Protein AF-A0A564U654-F1 (afdb_monomer)

pLDDT: mean 71.25, std 14.35, range [39.0, 87.0]

Structure (mmCIF, N/CA/C/O backbone):
data_AF-A0A564U654-F1
#
_entry.id   AF-A0A564U654-F1
#
loop_
_atom_site.group_PDB
_atom_site.id
_atom_site.type_symbol
_atom_site.label_atom_id
_atom_site.label_alt_id
_atom_site.label_comp_id
_atom_site.label_asym_id
_atom_site.label_entity_id
_atom_site.label_seq_id
_atom_site.pdbx_PDB_ins_code
_atom_site.Cartn_x
_atom_site.Cartn_y
_atom_site.Cartn_z
_atom_site.occupancy
_atom_site.B_iso_or_equiv
_atom_site.auth_seq_id
_atom_site.auth_comp_id
_atom_site.auth_asym_id
_atom_site.auth_atom_id
_atom_site.pdbx_PDB_model_num
ATOM 1 N N . MET A 1 1 ? -9.448 -3.983 -18.218 1.00 49.09 1 MET A N 1
ATOM 2 C CA . MET A 1 1 ? -9.629 -4.522 -16.848 1.00 49.09 1 MET A CA 1
ATOM 3 C C . MET A 1 1 ? -8.447 -5.362 -16.329 1.00 49.09 1 MET A C 1
ATOM 5 O O . MET A 1 1 ? -8.317 -5.472 -15.121 1.00 49.09 1 MET A O 1
ATOM 9 N N . HIS A 1 2 ? -7.540 -5.892 -17.168 1.00 58.62 2 HIS A N 1
ATOM 10 C CA . HIS A 1 2 ? -6.473 -6.822 -16.732 1.00 58.62 2 HIS A CA 1
ATOM 11 C C . HIS A 1 2 ? -5.291 -6.237 -15.923 1.00 58.62 2 HIS A C 1
ATOM 13 O O . HIS A 1 2 ? -4.554 -7.006 -15.316 1.00 58.62 2 HIS A O 1
ATOM 19 N N . LEU A 1 3 ? -5.087 -4.914 -15.893 1.00 66.44 3 LEU A N 1
ATOM 20 C CA . LEU A 1 3 ? -3.874 -4.312 -15.303 1.00 66.44 3 LEU A CA 1
ATOM 21 C C . LEU A 1 3 ? -4.018 -3.879 -13.831 1.00 66.44 3 LEU A C 1
ATOM 23 O O . LEU A 1 3 ? -3.012 -3.687 -13.163 1.00 66.44 3 LEU A O 1
ATOM 27 N N . ALA A 1 4 ? -5.240 -3.757 -13.300 1.00 69.50 4 ALA A N 1
ATOM 28 C CA . ALA A 1 4 ? -5.462 -3.302 -11.919 1.00 69.50 4 ALA A CA 1
ATOM 29 C C . ALA A 1 4 ? -5.306 -4.432 -10.882 1.00 69.50 4 ALA A C 1
ATOM 31 O O . ALA A 1 4 ? -4.705 -4.237 -9.828 1.00 69.50 4 ALA A O 1
ATOM 32 N N . LEU A 1 5 ? -5.794 -5.634 -11.208 1.00 76.81 5 LEU A N 1
ATOM 33 C CA . LEU A 1 5 ? -5.704 -6.827 -10.359 1.00 76.81 5 LEU A CA 1
ATOM 34 C C . LEU A 1 5 ? -4.283 -7.154 -9.866 1.00 76.81 5 LEU A C 1
ATOM 36 O O . LEU A 1 5 ? -4.126 -7.342 -8.660 1.00 76.81 5 LEU A O 1
ATOM 40 N N . PRO A 1 6 ? -3.236 -7.202 -10.716 1.00 82.25 6 PRO A N 1
ATOM 41 C CA . PRO A 1 6 ? -1.891 -7.521 -10.239 1.00 82.25 6 PRO A CA 1
ATOM 42 C C . PRO A 1 6 ? -1.364 -6.496 -9.229 1.00 82.25 6 PRO A C 1
ATOM 44 O O . PRO A 1 6 ? -0.651 -6.875 -8.302 1.00 82.25 6 PRO A O 1
ATOM 47 N N . VAL A 1 7 ? -1.739 -5.220 -9.355 1.00 80.88 7 VAL A N 1
ATOM 48 C CA . VAL A 1 7 ? -1.326 -4.187 -8.395 1.00 80.88 7 VAL A CA 1
ATOM 49 C C . VAL A 1 7 ? -2.093 -4.320 -7.081 1.00 80.88 7 VAL A C 1
ATOM 51 O O . VAL A 1 7 ? -1.485 -4.275 -6.018 1.00 80.88 7 VAL A O 1
ATOM 54 N N . ILE A 1 8 ? -3.398 -4.597 -7.138 1.00 80.75 8 ILE A N 1
ATOM 55 C CA . ILE A 1 8 ? -4.217 -4.881 -5.949 1.00 80.75 8 ILE A CA 1
ATOM 56 C C . ILE A 1 8 ? -3.661 -6.087 -5.180 1.00 80.75 8 ILE A C 1
ATOM 58 O O . ILE A 1 8 ? -3.513 -6.021 -3.963 1.00 80.75 8 ILE A O 1
ATOM 62 N N . PHE A 1 9 ? -3.287 -7.168 -5.871 1.00 85.06 9 PHE A N 1
ATOM 63 C CA . PHE A 1 9 ? -2.663 -8.326 -5.228 1.00 85.06 9 PHE A CA 1
ATOM 64 C C . PHE A 1 9 ? -1.304 -7.992 -4.613 1.00 85.06 9 PHE A C 1
ATOM 66 O O . PHE A 1 9 ? -1.020 -8.431 -3.502 1.00 85.06 9 PHE A O 1
ATOM 73 N N . ARG A 1 10 ? -0.479 -7.177 -5.279 1.00 84.56 10 ARG A N 1
ATOM 74 C CA . ARG A 1 10 ? 0.789 -6.696 -4.710 1.00 84.56 10 ARG A CA 1
ATOM 75 C C . ARG A 1 10 ? 0.586 -5.845 -3.461 1.00 84.56 10 ARG A C 1
ATOM 77 O O . ARG A 1 10 ? 1.367 -5.969 -2.531 1.00 84.56 10 ARG A O 1
ATOM 84 N N . ILE A 1 11 ? -0.460 -5.029 -3.413 1.00 82.62 11 ILE A N 1
ATOM 85 C CA . ILE A 1 11 ? -0.820 -4.232 -2.236 1.00 82.62 11 ILE A CA 1
ATOM 86 C C . ILE A 1 11 ? -1.318 -5.149 -1.105 1.00 82.62 11 ILE A C 1
ATOM 88 O O . ILE A 1 11 ? -0.853 -5.041 0.026 1.00 82.62 11 ILE A O 1
ATOM 92 N N . LEU A 1 12 ? -2.198 -6.110 -1.399 1.00 85.25 12 LEU A N 1
ATOM 93 C CA . LEU A 1 12 ? -2.695 -7.079 -0.413 1.00 85.25 12 LEU A 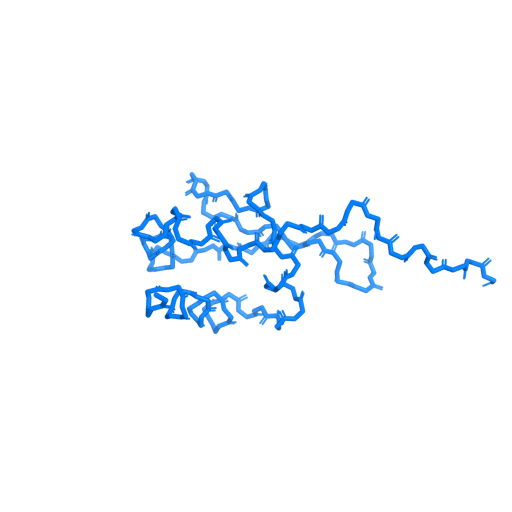CA 1
ATOM 94 C C . LEU A 1 12 ? -1.562 -7.910 0.201 1.00 85.25 12 LEU A C 1
ATOM 96 O O . LEU A 1 12 ? -1.411 -7.942 1.421 1.00 85.25 12 LEU A O 1
ATOM 100 N N . TYR A 1 13 ? -0.754 -8.558 -0.640 1.00 84.06 13 TYR A N 1
ATOM 101 C CA . TYR A 1 13 ? 0.304 -9.462 -0.190 1.00 84.06 13 TYR A CA 1
ATOM 102 C C . TYR A 1 13 ? 1.573 -8.729 0.247 1.00 84.06 13 TYR A C 1
ATOM 104 O O . TYR A 1 13 ? 2.170 -9.096 1.252 1.00 84.06 13 TYR A O 1
ATOM 112 N N . GLY A 1 14 ? 1.984 -7.690 -0.480 1.00 81.62 14 GLY A N 1
ATOM 113 C CA . GLY A 1 14 ? 3.218 -6.951 -0.212 1.00 81.62 14 GLY A CA 1
ATOM 114 C C . GLY A 1 14 ? 3.120 -6.005 0.982 1.00 81.62 14 GLY A C 1
ATOM 115 O O . GLY A 1 14 ? 4.118 -5.791 1.660 1.00 81.62 14 GLY A O 1
ATOM 116 N N . CYS A 1 15 ? 1.928 -5.475 1.274 1.00 80.88 15 CYS A N 1
ATOM 117 C CA . CYS A 1 15 ? 1.707 -4.572 2.409 1.00 80.88 15 CYS A CA 1
ATOM 118 C C . CYS A 1 15 ? 0.911 -5.226 3.554 1.00 80.88 15 CYS A C 1
ATOM 120 O O . CYS A 1 15 ? 0.637 -4.570 4.558 1.00 80.88 15 CYS A O 1
ATOM 122 N N . GLY A 1 16 ? 0.533 -6.506 3.429 1.00 83.00 16 GLY A N 1
ATOM 123 C CA . GLY A 1 16 ? -0.196 -7.242 4.470 1.00 83.00 16 GLY A CA 1
ATOM 124 C C . GLY A 1 16 ? -1.568 -6.638 4.785 1.00 83.00 16 GLY A C 1
ATOM 125 O O . GLY A 1 16 ? -1.987 -6.572 5.947 1.00 83.00 16 GLY A O 1
ATOM 126 N N . LEU A 1 17 ? -2.244 -6.134 3.755 1.00 83.31 17 LEU A N 1
ATOM 127 C CA . LEU A 1 17 ? -3.522 -5.450 3.888 1.00 83.31 17 LEU A CA 1
ATOM 128 C C . LEU A 1 17 ? -4.682 -6.434 3.870 1.00 83.31 17 LEU A C 1
ATOM 130 O O . LEU A 1 17 ? -4.686 -7.421 3.134 1.00 83.31 17 LEU A O 1
ATOM 134 N N . ARG A 1 18 ? -5.714 -6.140 4.659 1.00 83.69 18 ARG A N 1
ATOM 135 C CA . ARG A 1 18 ? -6.972 -6.887 4.580 1.00 83.69 18 ARG A CA 1
ATOM 136 C C . ARG A 1 18 ? -7.743 -6.453 3.340 1.00 83.69 18 ARG A C 1
ATOM 138 O O . ARG A 1 18 ? -7.712 -5.287 2.961 1.00 83.69 18 ARG A O 1
ATOM 145 N N . VAL A 1 19 ? -8.525 -7.364 2.764 1.00 82.00 19 VAL A N 1
ATOM 146 C CA . VAL A 1 19 ? -9.390 -7.056 1.610 1.00 82.00 19 VAL A CA 1
ATOM 147 C C . VAL A 1 19 ? -10.296 -5.852 1.895 1.00 82.00 19 VAL A C 1
ATOM 149 O O . VAL A 1 19 ? -10.406 -4.963 1.058 1.00 82.00 19 VAL A O 1
ATOM 152 N N . SER A 1 20 ? -10.867 -5.764 3.101 1.00 77.19 20 SER A N 1
ATOM 153 C CA . SER A 1 20 ? -11.692 -4.624 3.523 1.00 77.19 20 SER A CA 1
ATOM 154 C C . SER A 1 20 ? -10.929 -3.295 3.576 1.00 77.19 20 SER A C 1
ATOM 156 O O . SER A 1 20 ? -11.509 -2.254 3.295 1.00 77.19 20 SER A O 1
ATOM 158 N N . GLU A 1 21 ? -9.637 -3.323 3.915 1.00 80.44 21 GLU A N 1
ATOM 159 C CA . GLU A 1 21 ? -8.781 -2.131 3.974 1.00 80.44 21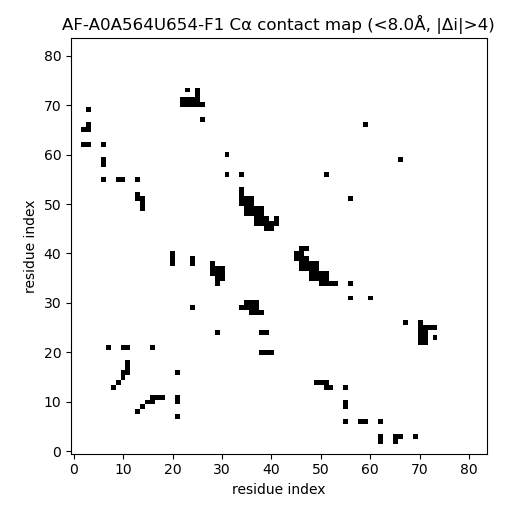 GLU A CA 1
ATOM 160 C C . GLU A 1 21 ? -8.431 -1.645 2.562 1.00 80.44 21 GLU A C 1
ATOM 162 O O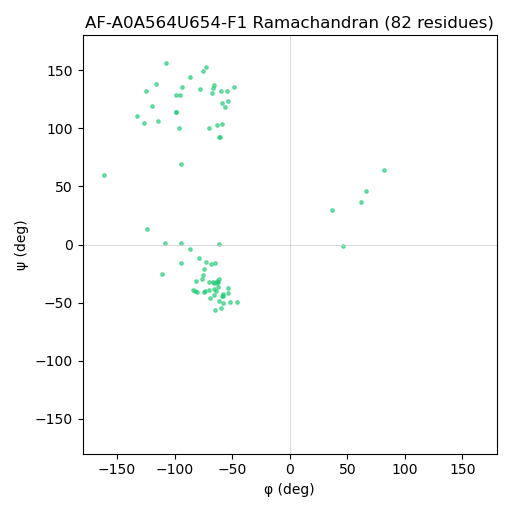 . GLU A 1 21 ? -8.470 -0.450 2.301 1.00 80.44 21 GLU A O 1
ATOM 167 N N . VAL A 1 22 ? -8.149 -2.566 1.633 1.00 80.44 22 VAL A N 1
ATOM 168 C CA . VAL A 1 22 ? -7.846 -2.221 0.233 1.00 80.44 22 VAL A CA 1
ATOM 169 C C . VAL A 1 22 ? -9.077 -1.706 -0.506 1.00 80.44 22 VAL A C 1
ATOM 171 O O . VAL A 1 22 ? -8.976 -0.748 -1.262 1.00 80.44 22 VAL A O 1
ATOM 174 N N . VAL A 1 23 ? -10.250 -2.297 -0.267 1.00 79.00 23 VAL A N 1
ATOM 175 C CA . VAL A 1 23 ? -11.513 -1.826 -0.862 1.00 79.00 23 VAL A CA 1
ATOM 176 C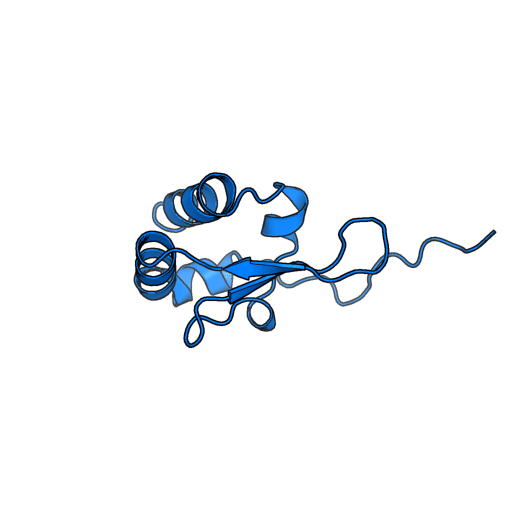 C . VAL A 1 23 ? -11.906 -0.441 -0.329 1.00 79.00 23 VAL A C 1
ATOM 178 O O . VAL A 1 23 ? -12.489 0.350 -1.066 1.00 79.00 23 VAL A O 1
ATOM 181 N N . GLY A 1 24 ? -11.570 -0.128 0.927 1.00 76.31 24 GLY A N 1
ATOM 182 C CA . GLY A 1 24 ? -11.794 1.188 1.538 1.00 76.31 24 GLY A CA 1
ATOM 183 C C . GLY A 1 24 ? -10.682 2.214 1.292 1.00 76.31 24 GLY A C 1
ATOM 184 O O . GLY A 1 24 ? -10.815 3.365 1.717 1.00 76.31 24 GLY A O 1
ATOM 185 N N . LEU A 1 25 ? -9.589 1.820 0.632 1.00 78.25 25 LEU A N 1
ATOM 186 C CA . LEU A 1 25 ? -8.445 2.686 0.373 1.00 78.25 25 LEU A CA 1
ATOM 187 C C . LEU A 1 25 ? -8.845 3.795 -0.600 1.00 78.25 25 LEU A C 1
ATOM 189 O O . LEU A 1 25 ? -9.426 3.547 -1.657 1.00 78.25 25 LEU A O 1
ATOM 193 N N . ARG A 1 26 ? -8.524 5.039 -0.248 1.00 77.06 26 ARG A N 1
ATOM 194 C CA . ARG A 1 26 ? -8.801 6.200 -1.096 1.00 77.06 26 ARG A CA 1
ATOM 195 C C . ARG A 1 26 ? -7.517 6.730 -1.690 1.00 77.06 26 ARG A C 1
ATOM 197 O O . ARG A 1 26 ? -6.456 6.625 -1.090 1.00 77.06 26 ARG A O 1
ATOM 204 N N . TYR A 1 27 ? -7.655 7.426 -2.811 1.00 75.38 27 TYR A N 1
ATOM 205 C CA . TYR A 1 27 ? -6.559 8.132 -3.470 1.00 75.38 27 TYR A CA 1
ATOM 206 C C . TYR A 1 27 ? -5.702 8.961 -2.498 1.00 75.38 27 TYR A C 1
ATOM 208 O O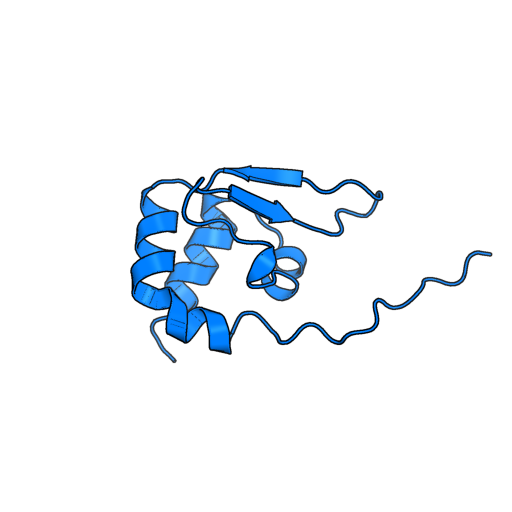 . TYR A 1 27 ? -4.489 8.818 -2.448 1.00 75.38 27 TYR A O 1
ATOM 216 N N . LYS A 1 28 ? -6.352 9.780 -1.659 1.00 78.00 28 LYS A N 1
ATOM 217 C CA . LYS A 1 28 ? -5.686 10.659 -0.678 1.00 78.00 28 LYS A CA 1
ATOM 218 C C . LYS A 1 28 ? -4.918 9.923 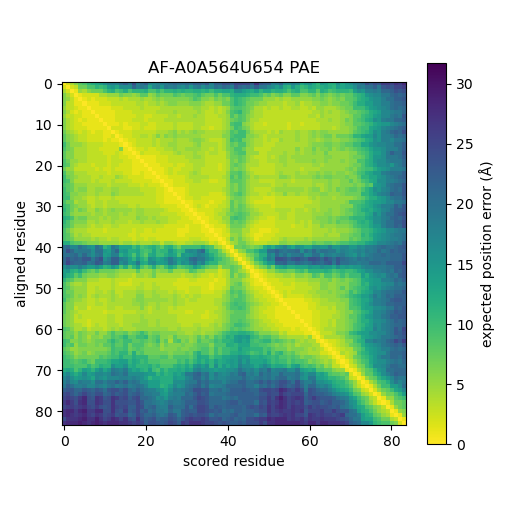0.423 1.00 78.00 28 LYS A C 1
ATOM 220 O O . LYS A 1 28 ? -4.173 10.547 1.164 1.00 78.00 28 LYS A O 1
ATOM 225 N N . ASP A 1 29 ? -5.193 8.637 0.583 1.00 80.69 29 ASP A N 1
ATOM 226 C CA . ASP A 1 29 ? -4.593 7.794 1.604 1.00 80.69 29 ASP A CA 1
ATOM 227 C C . ASP A 1 29 ? -3.355 7.056 1.043 1.00 80.69 29 ASP A C 1
ATOM 229 O O . ASP A 1 29 ? -2.707 6.300 1.758 1.00 80.69 29 ASP A O 1
ATOM 233 N N . VAL A 1 30 ? -2.996 7.287 -0.227 1.00 81.19 30 VAL A N 1
ATOM 234 C CA . VAL A 1 30 ? -1.809 6.729 -0.881 1.00 81.19 30 VAL A CA 1
ATOM 235 C C . VAL A 1 30 ? -0.840 7.854 -1.229 1.00 81.19 30 VAL A C 1
ATOM 237 O O . VAL A 1 30 ? -1.057 8.610 -2.173 1.00 81.19 30 VAL A O 1
ATOM 240 N N . ASN A 1 31 ? 0.250 7.950 -0.476 1.00 83.31 31 ASN A N 1
ATOM 241 C CA . ASN A 1 31 ? 1.332 8.883 -0.744 1.00 83.31 31 ASN A CA 1
ATOM 242 C C . ASN A 1 31 ? 2.433 8.164 -1.531 1.00 83.31 31 ASN A C 1
ATOM 244 O O . ASN A 1 31 ? 3.230 7.413 -0.970 1.00 83.31 31 ASN A O 1
ATOM 248 N N . LEU A 1 32 ? 2.460 8.369 -2.848 1.00 77.94 32 LEU A N 1
ATOM 249 C CA . LEU A 1 32 ? 3.494 7.789 -3.703 1.00 77.94 32 LEU A CA 1
ATOM 250 C C . LEU A 1 32 ? 4.842 8.499 -3.571 1.00 77.94 32 LEU A C 1
ATOM 252 O O . LEU A 1 32 ? 5.855 7.850 -3.804 1.00 77.94 32 LEU A O 1
ATOM 256 N N . GLU A 1 33 ? 4.890 9.776 -3.188 1.00 80.38 33 GLU A N 1
ATOM 257 C CA . GLU A 1 33 ? 6.157 10.502 -3.020 1.00 80.38 33 GLU A CA 1
ATOM 258 C C . GLU A 1 33 ? 6.960 9.890 -1.873 1.00 80.38 33 GLU A C 1
ATOM 260 O O . GLU A 1 33 ? 8.042 9.345 -2.103 1.00 80.38 33 GLU A O 1
ATOM 265 N N . ASP A 1 34 ? 6.355 9.826 -0.688 1.00 81.25 34 ASP A N 1
ATOM 266 C CA . ASP A 1 34 ? 6.963 9.223 0.502 1.00 81.25 34 ASP A CA 1
ATOM 267 C C . ASP A 1 34 ? 6.883 7.690 0.505 1.00 81.25 34 ASP A C 1
ATOM 269 O O . ASP A 1 34 ? 7.530 7.026 1.311 1.00 81.25 34 ASP A O 1
ATOM 273 N N . GLY A 1 35 ? 6.090 7.102 -0.397 1.00 84.19 35 GLY A N 1
ATOM 274 C CA . GLY A 1 35 ? 5.881 5.658 -0.453 1.00 84.19 35 GLY A CA 1
ATOM 275 C C . GLY A 1 35 ? 5.141 5.140 0.780 1.00 84.19 35 GLY A C 1
ATOM 276 O O . GLY A 1 35 ? 5.548 4.145 1.366 1.00 84.19 35 GLY A O 1
ATOM 277 N N . ILE A 1 36 ? 4.067 5.805 1.203 1.00 85.75 36 ILE A N 1
ATOM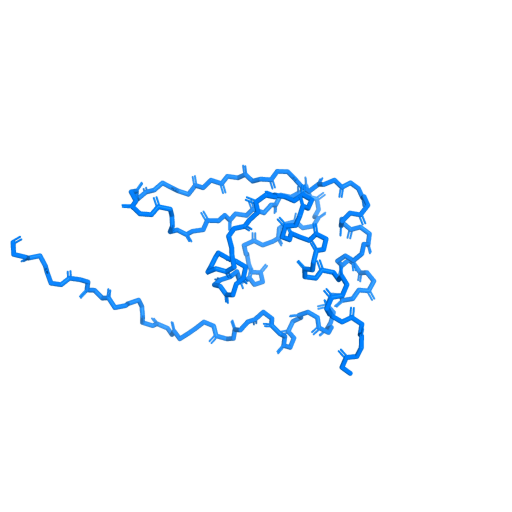 278 C CA . ILE A 1 36 ? 3.312 5.464 2.415 1.00 85.75 36 ILE A CA 1
ATOM 279 C C . ILE A 1 36 ? 1.832 5.260 2.080 1.00 85.75 36 ILE A C 1
ATOM 281 O O . ILE A 1 36 ? 1.203 6.090 1.428 1.00 85.75 36 ILE A O 1
ATOM 285 N N . LEU A 1 37 ? 1.256 4.166 2.579 1.00 86.00 37 LEU A N 1
ATOM 286 C CA . LEU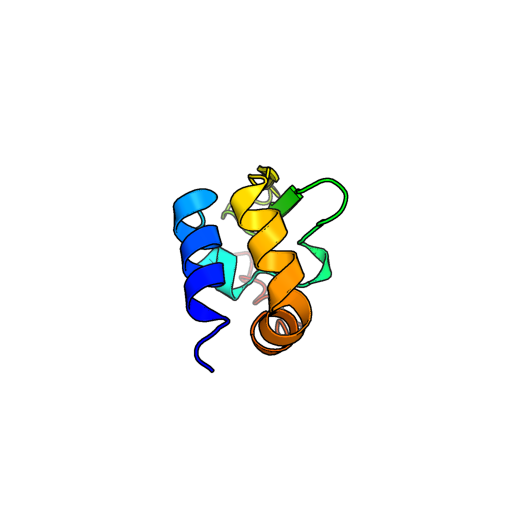 A 1 37 ? -0.184 3.924 2.622 1.00 86.00 37 LEU A CA 1
ATOM 287 C C . LEU A 1 37 ? -0.735 4.249 4.008 1.00 86.00 37 LEU A C 1
ATOM 289 O O . LEU A 1 37 ? -0.261 3.726 5.016 1.00 86.00 37 LEU A O 1
ATOM 293 N N . THR A 1 38 ? -1.784 5.055 4.058 1.00 86.94 38 THR A N 1
ATOM 294 C CA . THR A 1 38 ? -2.536 5.356 5.272 1.00 86.94 38 THR A CA 1
ATOM 295 C C . THR A 1 38 ? -3.789 4.496 5.312 1.00 86.94 38 THR A C 1
ATOM 297 O O . THR A 1 38 ? -4.703 4.652 4.509 1.00 86.94 38 THR A O 1
ATOM 300 N N . ILE A 1 39 ? -3.873 3.583 6.270 1.00 84.06 39 ILE A N 1
ATOM 301 C CA . ILE A 1 39 ? -5.060 2.743 6.433 1.00 84.06 39 ILE A CA 1
ATOM 302 C C . ILE A 1 39 ? -5.926 3.324 7.531 1.00 84.06 39 ILE A C 1
ATOM 304 O O . ILE A 1 39 ? -5.533 3.326 8.699 1.00 84.06 39 ILE A O 1
ATOM 308 N N . ARG A 1 40 ? -7.110 3.790 7.131 1.00 73.25 40 ARG A N 1
ATOM 309 C CA . ARG A 1 40 ? -8.143 4.273 8.043 1.00 73.25 40 ARG A CA 1
ATOM 310 C C . ARG A 1 40 ? -9.094 3.122 8.359 1.00 73.25 40 ARG A C 1
ATOM 312 O O . ARG A 1 40 ? -9.496 2.404 7.453 1.00 73.25 40 ARG A O 1
ATOM 319 N N . GLU A 1 41 ? -9.443 2.965 9.632 1.00 64.62 41 GLU A N 1
ATOM 320 C CA . GLU A 1 41 ? -10.335 1.922 10.180 1.00 64.62 41 GLU A CA 1
ATOM 321 C C . GLU A 1 41 ? -9.742 0.526 10.456 1.00 64.62 41 GLU A C 1
ATOM 323 O O . GLU A 1 41 ? -10.217 -0.504 9.977 1.00 64.62 41 GLU A O 1
ATOM 328 N N . ALA A 1 42 ? -8.798 0.447 11.394 1.00 57.12 42 ALA A N 1
ATOM 329 C CA . ALA A 1 42 ? -8.478 -0.807 12.075 1.00 57.12 42 ALA A CA 1
ATOM 330 C C . ALA A 1 42 ? -9.257 -0.939 13.397 1.00 57.12 42 ALA A C 1
ATOM 332 O O . ALA A 1 42 ? -8.634 -0.834 14.441 1.00 57.12 42 ALA A O 1
ATOM 333 N N . LYS A 1 43 ? -10.593 -1.130 13.381 1.00 56.38 43 LYS A N 1
ATOM 334 C CA . LYS A 1 43 ? -11.497 -1.474 14.530 1.00 56.38 43 LYS A CA 1
ATOM 335 C C . LYS A 1 43 ? -11.359 -0.701 15.872 1.00 56.38 43 LYS A C 1
ATOM 337 O O . LYS A 1 43 ? -12.135 -0.940 16.790 1.00 56.38 43 LYS A O 1
ATOM 342 N N . THR A 1 44 ? -10.427 0.232 15.983 1.00 49.75 44 THR A N 1
ATOM 343 C CA . THR A 1 44 ? -9.902 0.842 17.209 1.00 49.75 44 THR A CA 1
ATOM 344 C C . THR A 1 44 ? -9.225 2.150 16.815 1.00 49.75 44 THR A C 1
ATOM 346 O O . THR A 1 44 ? -8.021 2.258 16.956 1.00 49.75 44 THR A O 1
ATOM 349 N N . ASP A 1 45 ? -9.974 3.076 16.209 1.00 54.97 45 ASP A N 1
ATOM 350 C CA . ASP A 1 45 ? -9.685 4.524 16.078 1.00 54.97 45 ASP A CA 1
ATOM 351 C C . ASP A 1 45 ? -8.215 4.969 15.873 1.00 54.97 45 ASP A C 1
ATOM 353 O O . ASP A 1 45 ? -7.795 6.031 16.320 1.00 54.97 45 ASP A O 1
ATOM 357 N N . ARG A 1 46 ? -7.389 4.135 15.236 1.00 61.84 46 ARG A N 1
ATOM 358 C CA . ARG A 1 46 ? -5.959 4.357 15.045 1.00 61.84 46 ARG A CA 1
ATOM 359 C C . ARG A 1 46 ? -5.635 4.078 13.597 1.00 61.84 46 ARG A C 1
ATOM 361 O O . ARG A 1 46 ? -5.690 2.933 13.140 1.00 61.84 46 ARG A O 1
ATOM 368 N N . ASP A 1 47 ? -5.311 5.154 12.898 1.00 78.44 47 ASP A N 1
ATOM 369 C CA . ASP A 1 47 ? -4.745 5.095 11.564 1.00 78.44 47 ASP A CA 1
ATOM 370 C C . ASP A 1 47 ? -3.356 4.459 11.654 1.00 78.44 47 ASP A C 1
ATOM 372 O O . ASP A 1 47 ? -2.573 4.749 12.565 1.00 78.44 47 ASP A O 1
ATOM 376 N N . ARG A 1 48 ? -3.050 3.567 10.712 1.00 81.62 48 ARG A N 1
ATOM 377 C CA . ARG A 1 48 ? -1.716 2.970 10.591 1.00 81.62 48 ARG A CA 1
ATOM 378 C C . ARG A 1 48 ? -1.084 3.365 9.267 1.00 81.62 48 ARG A C 1
ATOM 380 O O . ARG A 1 48 ? -1.747 3.341 8.230 1.00 81.62 48 ARG A O 1
ATOM 387 N N . TYR A 1 49 ? 0.201 3.689 9.319 1.00 87.00 49 TYR A N 1
ATOM 388 C CA . TYR A 1 49 ? 1.021 3.964 8.147 1.00 87.00 49 TYR A CA 1
ATOM 389 C C . TYR A 1 49 ? 1.765 2.694 7.757 1.00 87.00 49 TYR A C 1
ATOM 391 O O . TYR A 1 49 ? 2.395 2.058 8.603 1.00 87.00 49 TYR A O 1
ATOM 399 N N . ILE A 1 50 ? 1.668 2.313 6.490 1.00 86.81 50 ILE A N 1
ATOM 400 C CA . ILE A 1 50 ? 2.346 1.144 5.943 1.00 86.81 50 ILE A CA 1
ATOM 401 C C . ILE A 1 50 ? 3.284 1.620 4.837 1.00 86.81 50 ILE A C 1
ATOM 403 O O . ILE A 1 50 ? 2.804 2.201 3.862 1.00 86.81 50 ILE A O 1
ATOM 407 N N . PRO A 1 51 ? 4.600 1.393 4.962 1.00 85.44 51 PRO A N 1
ATOM 408 C CA . PRO A 1 51 ? 5.529 1.720 3.896 1.00 85.44 51 PRO A CA 1
ATOM 409 C C . PRO A 1 51 ? 5.275 0.818 2.682 1.00 85.44 51 PRO A C 1
ATOM 411 O O . PRO A 1 51 ? 5.100 -0.398 2.797 1.00 85.44 51 PRO A O 1
ATOM 414 N N . LEU A 1 52 ? 5.249 1.430 1.507 1.00 83.81 52 LEU A N 1
ATOM 415 C CA . LEU A 1 52 ? 5.274 0.764 0.217 1.00 83.81 52 LEU A CA 1
ATOM 416 C C . LEU A 1 52 ? 6.707 0.331 -0.071 1.00 83.81 52 LEU A C 1
ATOM 418 O O . LEU A 1 52 ? 7.639 1.119 0.062 1.00 83.81 52 LEU A O 1
ATOM 422 N N . SER A 1 53 ? 6.882 -0.907 -0.525 1.00 83.19 53 SER A N 1
ATOM 423 C CA . SER A 1 53 ? 8.146 -1.281 -1.159 1.00 83.19 53 SER A CA 1
ATOM 424 C C . SER A 1 53 ? 8.245 -0.640 -2.543 1.00 83.19 53 SER A C 1
ATOM 426 O O . SER A 1 53 ? 7.225 -0.442 -3.214 1.00 83.19 53 SER A O 1
ATOM 428 N N . ASP A 1 54 ? 9.468 -0.394 -3.009 1.00 82.19 54 ASP A N 1
ATOM 429 C CA . ASP A 1 54 ? 9.729 0.219 -4.319 1.00 82.19 54 ASP A CA 1
ATOM 430 C C . ASP A 1 54 ? 9.025 -0.534 -5.458 1.00 82.19 54 ASP A C 1
ATOM 432 O O . ASP A 1 54 ? 8.427 0.062 -6.350 1.00 82.19 54 ASP A O 1
ATOM 436 N N . SER A 1 55 ? 8.970 -1.866 -5.367 1.00 82.38 55 SER A N 1
ATOM 437 C CA . SER A 1 55 ? 8.286 -2.721 -6.346 1.00 82.38 55 SER A CA 1
ATOM 438 C C . SER A 1 55 ? 6.768 -2.494 -6.442 1.00 82.38 55 SER A C 1
ATOM 440 O O . SER A 1 55 ? 6.169 -2.696 -7.506 1.00 82.38 55 SER A O 1
ATOM 442 N N . VAL A 1 56 ? 6.127 -2.110 -5.333 1.00 79.44 56 VAL A N 1
ATOM 443 C CA . VAL A 1 56 ? 4.692 -1.800 -5.274 1.00 79.44 56 VAL A CA 1
ATOM 444 C C . VAL A 1 56 ? 4.470 -0.356 -5.703 1.00 79.44 56 VAL A C 1
ATOM 446 O O . VAL A 1 56 ? 3.537 -0.093 -6.454 1.00 79.44 56 VAL A O 1
ATOM 449 N N . LYS A 1 57 ? 5.358 0.559 -5.301 1.00 82.50 57 LYS A N 1
ATOM 450 C CA . LYS A 1 57 ? 5.341 1.968 -5.709 1.00 82.50 57 LYS A CA 1
ATOM 451 C C . LYS A 1 57 ? 5.413 2.114 -7.233 1.00 82.50 57 LYS A C 1
ATOM 453 O O . LYS A 1 57 ? 4.526 2.732 -7.815 1.00 82.50 57 LYS A O 1
ATOM 458 N N . GLU A 1 58 ? 6.365 1.452 -7.885 1.00 82.38 58 GLU A N 1
ATOM 459 C CA . GLU A 1 58 ? 6.492 1.412 -9.352 1.00 82.38 58 GLU A CA 1
ATOM 460 C C . GLU A 1 58 ? 5.231 0.852 -10.034 1.00 82.38 58 GLU A C 1
ATOM 462 O O . GLU A 1 58 ? 4.721 1.402 -11.013 1.00 82.38 58 GLU A O 1
ATOM 467 N N . ALA A 1 59 ? 4.661 -0.222 -9.476 1.00 80.12 59 ALA A N 1
ATOM 468 C CA . ALA A 1 59 ? 3.439 -0.825 -10.001 1.00 80.12 59 ALA A CA 1
ATOM 469 C C . ALA A 1 59 ? 2.219 0.107 -9.865 1.00 80.12 59 ALA A C 1
ATOM 471 O O . ALA A 1 59 ? 1.381 0.168 -10.771 1.00 80.12 59 ALA A O 1
ATOM 472 N N . CYS A 1 60 ? 2.133 0.847 -8.757 1.00 76.31 60 CYS A N 1
ATOM 473 C CA . CYS A 1 60 ? 1.115 1.865 -8.533 1.00 76.31 60 CYS A CA 1
ATOM 474 C C . CYS A 1 60 ? 1.270 3.033 -9.505 1.00 76.31 60 CYS A C 1
ATOM 476 O O . CYS A 1 60 ? 0.268 3.435 -10.080 1.00 76.31 60 CYS A O 1
ATOM 478 N N . ILE A 1 61 ? 2.490 3.525 -9.745 1.00 77.56 61 ILE A N 1
ATOM 479 C CA . ILE A 1 61 ? 2.763 4.621 -10.690 1.00 77.56 61 ILE A CA 1
ATOM 480 C C . ILE A 1 61 ? 2.345 4.221 -12.112 1.00 77.56 61 ILE A C 1
ATOM 482 O O . ILE A 1 61 ? 1.579 4.937 -12.757 1.00 77.56 61 ILE A O 1
ATOM 486 N N . GLY A 1 62 ? 2.749 3.036 -12.583 1.00 75.06 62 GLY A N 1
ATOM 487 C CA . GLY A 1 62 ? 2.430 2.566 -13.939 1.00 75.06 62 GLY A CA 1
ATOM 488 C C . GLY A 1 62 ? 0.946 2.254 -14.187 1.00 75.06 62 GLY A C 1
ATOM 489 O O . GLY A 1 62 ? 0.507 2.156 -15.335 1.00 75.06 62 GLY A O 1
ATOM 490 N N . SER A 1 63 ? 0.153 2.092 -13.123 1.00 70.12 63 SER A N 1
ATOM 491 C CA . SER A 1 63 ? -1.280 1.774 -13.201 1.00 70.12 63 SER A CA 1
ATOM 492 C C . SER A 1 63 ? -2.170 2.779 -12.469 1.00 70.12 63 SER A C 1
ATOM 494 O O . SER A 1 63 ? -3.354 2.501 -12.276 1.00 70.12 63 SER A O 1
ATOM 496 N N . TRP A 1 64 ? -1.635 3.943 -12.096 1.00 68.31 64 TRP A N 1
ATOM 497 C CA . TRP A 1 64 ? -2.272 4.909 -11.196 1.00 68.31 64 TRP A CA 1
ATOM 498 C C . TRP A 1 64 ? -3.633 5.387 -11.699 1.00 68.31 64 TRP A C 1
ATOM 500 O O . TRP A 1 64 ? -4.622 5.371 -10.973 1.00 68.31 64 TRP A O 1
ATOM 510 N N . GLU A 1 65 ? -3.717 5.703 -12.988 1.00 66.25 65 GLU A N 1
ATOM 511 C CA . GLU A 1 65 ? -4.943 6.168 -13.639 1.00 66.25 65 GLU A CA 1
ATOM 512 C C . GLU A 1 65 ? -6.039 5.087 -13.666 1.00 66.25 65 GLU A C 1
ATOM 514 O O . GLU A 1 65 ? -7.227 5.368 -13.513 1.00 66.25 65 GLU A O 1
ATOM 519 N N . ARG A 1 66 ? -5.637 3.814 -13.776 1.00 67.25 66 ARG A N 1
ATOM 520 C CA . ARG A 1 66 ? -6.549 2.657 -13.766 1.00 67.25 66 ARG A CA 1
ATOM 521 C C . ARG A 1 66 ? -6.948 2.255 -12.352 1.00 67.25 66 ARG A C 1
ATOM 523 O O . ARG A 1 66 ? -8.059 1.774 -12.152 1.00 67.25 66 ARG A O 1
ATOM 530 N N . LEU A 1 67 ? -6.058 2.456 -11.384 1.00 66.00 67 LEU A N 1
ATOM 531 C CA . LEU A 1 67 ? -6.358 2.299 -9.967 1.00 66.00 67 LEU A CA 1
ATOM 532 C C . LEU A 1 67 ? -7.283 3.404 -9.478 1.00 66.00 67 LEU A C 1
ATOM 534 O O . LEU A 1 67 ? -8.137 3.112 -8.661 1.00 66.00 67 LEU A O 1
ATOM 538 N N . ASN A 1 68 ? -7.213 4.622 -10.014 1.00 64.62 68 ASN A N 1
ATOM 539 C CA . ASN A 1 68 ? -8.145 5.694 -9.658 1.00 64.62 68 ASN A CA 1
ATOM 540 C C . ASN A 1 68 ? -9.610 5.352 -10.002 1.00 64.62 68 ASN A C 1
ATOM 542 O O . ASN A 1 68 ? -10.526 5.771 -9.306 1.00 64.62 68 ASN A O 1
ATOM 546 N N . LEU A 1 69 ? -9.832 4.535 -11.038 1.00 61.09 69 LEU A N 1
ATOM 547 C CA . LEU A 1 69 ? -11.152 3.994 -11.388 1.00 61.09 69 LEU A CA 1
ATOM 548 C C . LEU A 1 69 ? -11.626 2.872 -10.444 1.00 61.09 69 LEU A C 1
ATOM 550 O O . LEU A 1 69 ? -12.820 2.586 -10.405 1.00 61.09 69 LEU A O 1
ATOM 554 N N . PHE A 1 70 ? -10.709 2.217 -9.721 1.00 59.47 70 PHE A N 1
ATOM 555 C CA . PHE A 1 70 ? -10.986 1.040 -8.885 1.00 59.47 70 PHE A CA 1
ATOM 556 C C . PHE A 1 70 ? -10.860 1.306 -7.378 1.00 59.47 70 PHE A C 1
ATOM 558 O O . PHE A 1 70 ? -11.497 0.614 -6.591 1.00 59.47 70 PHE A O 1
ATOM 565 N N . CYS A 1 71 ? -10.070 2.303 -6.967 1.00 55.19 71 CYS A N 1
ATOM 566 C CA . CYS A 1 71 ? -10.100 2.911 -5.640 1.00 55.19 71 CYS A CA 1
ATOM 567 C C . CYS A 1 71 ? -11.493 3.501 -5.491 1.00 55.19 71 CYS A C 1
ATOM 569 O O . CYS A 1 71 ? -11.781 4.594 -5.981 1.00 55.19 71 CYS A O 1
ATOM 571 N N . PHE A 1 72 ? -12.375 2.689 -4.918 1.00 52.28 72 PHE A N 1
ATOM 572 C CA . PHE A 1 72 ? -13.802 2.913 -4.898 1.00 52.28 72 PHE A CA 1
ATOM 573 C C . PHE A 1 72 ? -14.093 4.351 -4.453 1.00 52.28 72 PHE A C 1
ATOM 575 O O . PHE A 1 72 ? -13.476 4.826 -3.491 1.00 52.28 72 PHE A O 1
ATOM 582 N N . PRO A 1 73 ? -15.019 5.062 -5.124 1.00 47.62 73 PRO A N 1
ATOM 583 C CA . PRO A 1 73 ? -15.528 6.330 -4.633 1.00 47.62 73 PRO A CA 1
ATOM 584 C C . PRO A 1 73 ? -16.172 6.034 -3.282 1.00 47.62 73 PRO A C 1
ATOM 586 O O . PRO A 1 73 ? -17.309 5.575 -3.218 1.00 47.62 73 PRO A O 1
ATOM 589 N N . ALA A 1 74 ? -15.404 6.183 -2.203 1.00 41.50 74 ALA A N 1
ATOM 590 C CA . ALA A 1 74 ? -15.872 5.840 -0.877 1.00 41.50 74 ALA A CA 1
ATOM 591 C C . ALA A 1 74 ? -17.194 6.592 -0.649 1.00 41.50 74 ALA A C 1
ATOM 593 O O . ALA A 1 74 ? -17.214 7.821 -0.815 1.00 41.50 74 ALA A O 1
ATOM 594 N N . PRO A 1 75 ? -18.304 5.904 -0.324 1.00 39.00 75 PRO A N 1
ATOM 595 C CA . PRO A 1 75 ? -19.534 6.594 0.017 1.00 39.00 75 PRO A CA 1
ATOM 596 C C . PRO A 1 75 ? -19.222 7.573 1.154 1.00 39.00 75 PRO A C 1
ATOM 598 O O . PRO A 1 75 ? -18.549 7.224 2.123 1.00 39.00 75 PRO A O 1
ATOM 601 N N . LYS A 1 76 ? -19.671 8.828 1.019 1.00 48.50 76 LYS A N 1
ATOM 602 C CA . LYS A 1 76 ? -19.353 9.941 1.938 1.00 48.50 76 LYS A CA 1
ATOM 603 C C . LYS A 1 76 ?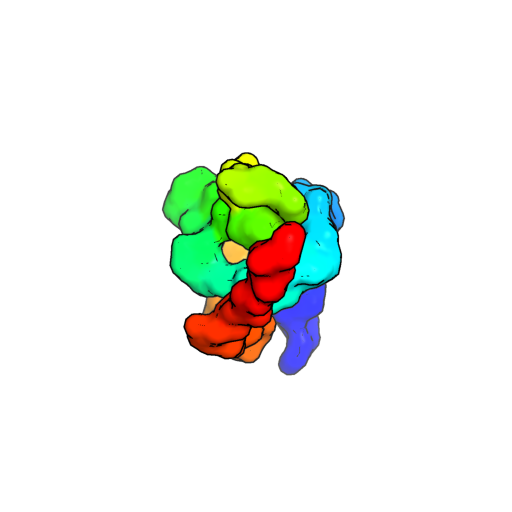 -19.825 9.732 3.387 1.00 48.50 76 LYS A C 1
ATOM 605 O O . LYS A 1 76 ? -19.616 10.613 4.213 1.00 48.50 76 LYS A O 1
ATOM 610 N N . VAL A 1 77 ? -20.456 8.606 3.710 1.00 43.75 77 VAL A N 1
ATOM 611 C CA . VAL A 1 77 ? -21.039 8.339 5.023 1.00 43.75 77 VAL A CA 1
ATOM 612 C C . VAL A 1 77 ? -20.497 7.013 5.539 1.00 43.75 77 VAL A C 1
ATOM 614 O O . VAL A 1 77 ? -20.902 5.944 5.087 1.00 43.75 77 VAL A O 1
ATOM 617 N N . ALA A 1 78 ? -19.573 7.098 6.496 1.00 43.44 78 ALA A N 1
ATOM 618 C CA . ALA A 1 78 ? -19.285 5.983 7.384 1.00 43.44 78 ALA A CA 1
ATOM 619 C C . ALA A 1 78 ? -20.585 5.635 8.132 1.00 43.44 78 ALA A C 1
ATOM 621 O O . ALA A 1 78 ? -21.237 6.557 8.635 1.00 43.44 78 ALA A O 1
ATOM 622 N N . PRO A 1 79 ? -21.004 4.360 8.219 1.00 41.25 79 PRO A N 1
ATOM 623 C CA . PRO A 1 79 ? -22.110 3.990 9.085 1.00 41.25 79 PRO A CA 1
ATOM 624 C C . PRO A 1 79 ? -21.683 4.295 10.521 1.00 41.25 79 PRO A C 1
ATOM 626 O O . PRO A 1 79 ? -20.884 3.578 11.121 1.00 41.25 79 PRO A O 1
ATOM 629 N N . THR A 1 80 ? -22.189 5.398 11.069 1.00 51.50 80 THR A N 1
ATOM 630 C CA . THR A 1 80 ? -22.070 5.698 12.490 1.00 51.50 80 THR A CA 1
ATOM 631 C C . THR A 1 80 ? -22.725 4.548 13.237 1.00 51.50 80 THR A C 1
ATOM 633 O O . THR A 1 80 ? -23.951 4.435 13.262 1.00 51.50 80 THR A O 1
ATOM 636 N N . ARG A 1 81 ? -21.911 3.658 13.811 1.00 41.69 81 ARG A N 1
ATOM 637 C CA . ARG A 1 81 ? -22.387 2.652 14.756 1.00 41.69 81 ARG A CA 1
ATOM 638 C C . ARG A 1 81 ? -23.095 3.416 15.882 1.00 41.69 81 ARG A C 1
ATOM 640 O O . ARG A 1 81 ? -22.434 4.250 16.507 1.00 41.69 81 ARG A O 1
ATOM 647 N N . PRO A 1 82 ? -24.402 3.204 16.121 1.00 42.81 82 PRO A N 1
ATOM 648 C CA . PRO A 1 82 ? -25.078 3.870 17.222 1.00 42.81 82 PRO A CA 1
ATOM 649 C C . PRO A 1 82 ? -24.361 3.481 18.515 1.00 42.81 82 PRO A C 1
ATOM 651 O O . PRO A 1 82 ? -24.174 2.296 18.805 1.00 42.81 82 PRO A O 1
ATOM 654 N N . LYS A 1 83 ? -23.876 4.500 19.229 1.00 49.94 83 LYS A N 1
ATOM 655 C CA . LYS A 1 83 ? -23.357 4.364 20.587 1.00 49.94 83 LYS A CA 1
ATOM 656 C C . LYS A 1 83 ? -24.565 4.091 21.486 1.00 49.94 83 LYS A C 1
ATOM 658 O O . LYS A 1 83 ? -25.295 5.027 21.793 1.00 49.94 83 LYS A O 1
ATOM 663 N N . ASN A 1 84 ? -24.773 2.824 21.832 1.00 47.41 84 ASN A N 1
ATOM 664 C CA . ASN A 1 84 ? -25.450 2.437 23.069 1.00 47.41 84 ASN A CA 1
ATOM 665 C C . ASN A 1 84 ? -24.379 2.130 24.109 1.00 47.41 84 ASN A C 1
ATOM 667 O O . ASN A 1 84 ? -23.380 1.479 23.717 1.00 47.41 84 ASN A O 1
#

Organism: NCBI:txid39486

InterPro domains:
  IPR002104 Integrase, catalytic domain [PF00589] (8-59)
  IPR002104 Integrase, catalytic domain [PS51898] (1-84)
  IPR011010 DNA breaking-rejoining enzyme, catalytic core [SSF56349] (5-64)
  IPR013762 Integrase-like, catalytic domain superfamily [G3DSA:1.10.443.10] (2-69)

Mean predicted aligned error: 9.44 Å

Solvent-accessible surface area (backbone atoms only — not comparable to full-atom values): 5238 Å² total; per-residue (Å²): 126,83,71,46,57,65,44,54,50,41,46,33,68,73,61,70,45,53,72,72,52,59,60,68,34,43,70,92,33,52,40,74,89,84,26,37,36,49,46,75,79,60,96,60,98,46,74,45,82,43,69,50,52,70,76,49,45,54,45,45,65,80,34,41,77,60,38,60,74,61,37,40,84,70,70,95,65,76,83,76,74,81,86,125

Secondary structure (DSSP, 8-state):
-TTHHHHHHHHHHHTT--HHHHHT--GGGEETTTTEEEE---SSS--EEEEPPHHHHHHHHHTHHHHHTTS----S--------

Sequence (84 aa):
MHLALPVIFRILYGCGLRVSEVVGLRYKDVNLEDGILTIREAKTDRDRYIPLSDSVKEACIGSWERLNLFCFPAPKVAPTRPKN

Foldseek 3Di:
DPLQVVLLVCCCVVQVDDPVQSLQFAPVQQDLVQQWGWGPDPPPRDIDITHHDPVSSVSCVVCVVVVNVRNDPRPPDDPPPDDD

Radius of gyration: 13.37 Å; Cα contacts (8 Å, |Δi|>4): 90; chains: 1; bounding box: 35×20×40 Å

Nearest PDB structures (foldseek):
  4a8e-assembly1_A-2  TM=8.808E-01  e=2.962E-04  Pyrococcus abyssi
  5hxy-assembly4_D  TM=8.312E-01  e=1.522E-04  Thermoplasma acidophilum DSM 1728
  5hxy-assembly5_E  TM=7.803E-01  e=1.166E-04  Thermoplasma acidophilum DSM 1728
  2a3v-assembly1_D  TM=7.774E-01  e=5.045E-04  Vibrio cholerae O1 biovar El Tor str. N16961
  2a3v-assembly1_C  TM=8.025E-01  e=1.369E-03  Vibrio cholerae O1 biovar El Tor str. N16961